Protein AF-A0A8J7GI80-F1 (afdb_monomer_lite)

Sequence (114 aa):
MTDESGPTGRDLLEQWLRALTILGDSSLTPQERLDLITEVNPPEQLDLRISTPLPQVDVEAIQNAFARAASLHSRKTSVHILVENQLIAWLGEATDSSREQVLQRLALSLDQAL

pLDDT: mean 81.32, std 11.24, range [38.16, 97.12]

Foldseek 3Di:
DDPPPPQDPLLVLVLVLQLLVLLPDPVDDPVRSVVSNCVSPPDDDDPDDDPDDDDPVVVVVVVVVVVVVVVVVVVVVVVVSVVVVVVLVVVCVVVVHDSVRSSVVVSVVVVVVD

Secondary structure (DSSP, 8-state):
-----PPPHHHHHHHHHHHHHHHH-TTS-HHHHHHHHHHHSPPP-------S---HHHHHHHHHHHHHHHHHHHHHHHHHHHHHHHHHHHHHHHHT--HHHHHHHHHHHHHTT-

Structure (mmCIF, N/CA/C/O backbone):
data_AF-A0A8J7GI80-F1
#
_entry.id   AF-A0A8J7GI80-F1
#
loop_
_atom_site.group_PDB
_atom_site.id
_atom_site.type_symbol
_atom_site.label_atom_id
_atom_site.label_alt_id
_atom_site.label_comp_id
_atom_site.label_asym_id
_atom_site.label_entity_id
_atom_site.label_seq_id
_atom_site.pdbx_PDB_ins_code
_atom_site.Cartn_x
_atom_site.Cartn_y
_atom_site.Cartn_z
_atom_site.occupancy
_atom_site.B_iso_or_equiv
_atom_site.auth_seq_id
_atom_site.auth_comp_id
_atom_site.auth_asym_id
_atom_site.auth_atom_id
_atom_site.pdbx_PDB_model_num
ATOM 1 N N . MET A 1 1 ? -30.805 10.383 2.942 1.00 38.16 1 MET A N 1
ATOM 2 C CA . MET A 1 1 ? -30.535 9.564 1.746 1.00 38.16 1 MET A CA 1
ATOM 3 C C . MET A 1 1 ? -29.029 9.598 1.568 1.00 38.16 1 MET A C 1
ATOM 5 O O . MET A 1 1 ? -28.513 10.509 0.942 1.00 38.16 1 MET A O 1
ATOM 9 N N . THR A 1 2 ? -28.326 8.751 2.312 1.00 43.41 2 THR A N 1
ATOM 10 C CA . THR A 1 2 ? -26.872 8.594 2.215 1.00 43.41 2 THR A CA 1
ATOM 11 C C . THR A 1 2 ? -26.617 7.595 1.101 1.00 43.41 2 THR A C 1
ATOM 13 O O . THR A 1 2 ? -27.192 6.511 1.114 1.00 43.41 2 THR A O 1
ATOM 16 N N . ASP A 1 3 ? -25.852 8.016 0.106 1.00 46.09 3 ASP A N 1
ATOM 17 C CA . ASP A 1 3 ? -25.421 7.192 -1.015 1.00 46.09 3 ASP A CA 1
ATOM 18 C C . ASP A 1 3 ? -24.472 6.113 -0.457 1.00 46.09 3 ASP A C 1
ATOM 20 O O . ASP A 1 3 ? -23.302 6.382 -0.199 1.00 46.09 3 ASP A O 1
ATOM 24 N N . GLU A 1 4 ? -24.991 4.917 -0.151 1.00 54.16 4 GLU A N 1
ATOM 25 C CA . GLU A 1 4 ? -24.206 3.736 0.261 1.00 54.16 4 GLU A CA 1
ATOM 26 C C . GLU A 1 4 ? -23.529 3.087 -0.955 1.00 54.16 4 GLU A C 1
ATOM 28 O O . GLU A 1 4 ? -23.612 1.882 -1.191 1.00 54.16 4 GLU A O 1
ATOM 33 N N . SER A 1 5 ? -22.861 3.897 -1.764 1.00 62.97 5 SER A N 1
ATOM 34 C CA . SER A 1 5 ? -22.033 3.406 -2.852 1.00 62.97 5 SER A CA 1
ATOM 35 C C . SER A 1 5 ? -20.608 3.318 -2.314 1.00 62.97 5 SER A C 1
ATOM 37 O O . SER A 1 5 ? -19.865 4.296 -2.331 1.00 62.97 5 SER A O 1
ATOM 39 N N . GLY A 1 6 ? -20.252 2.159 -1.748 1.00 64.81 6 GLY A N 1
ATOM 40 C CA . GLY A 1 6 ? -18.864 1.854 -1.387 1.00 64.81 6 GLY A CA 1
ATOM 41 C C . GLY A 1 6 ? -17.923 2.011 -2.593 1.00 64.81 6 GLY A C 1
ATOM 42 O O . GLY A 1 6 ? -18.398 2.061 -3.732 1.00 64.81 6 GLY A O 1
ATOM 43 N N . PRO A 1 7 ? -16.598 2.091 -2.375 1.00 74.25 7 PRO A N 1
ATOM 44 C CA . PRO A 1 7 ? -15.651 2.338 -3.457 1.00 74.25 7 PRO A CA 1
ATOM 45 C C . PRO A 1 7 ? -15.798 1.279 -4.555 1.00 74.25 7 PRO A C 1
ATOM 47 O O . PRO A 1 7 ? -15.865 0.077 -4.280 1.00 74.25 7 PRO A O 1
ATOM 50 N N . THR A 1 8 ? -15.861 1.725 -5.807 1.00 85.38 8 THR A N 1
ATOM 51 C CA . THR A 1 8 ? -15.912 0.822 -6.957 1.00 85.38 8 THR A CA 1
ATOM 52 C C . THR A 1 8 ? -14.576 0.095 -7.118 1.00 85.38 8 THR A C 1
ATOM 54 O O . THR A 1 8 ? -13.543 0.525 -6.603 1.00 85.38 8 THR A O 1
ATOM 57 N N . GLY A 1 9 ? -14.555 -0.999 -7.889 1.00 83.12 9 GLY A N 1
ATOM 58 C CA . GLY A 1 9 ? -13.298 -1.685 -8.214 1.00 83.12 9 GLY A CA 1
ATOM 59 C C . GLY A 1 9 ? -12.261 -0.753 -8.856 1.00 83.12 9 GLY A C 1
ATOM 60 O O . GLY A 1 9 ? -11.066 -0.896 -8.605 1.00 83.12 9 GLY A O 1
ATOM 61 N N . ARG A 1 10 ? -12.722 0.250 -9.615 1.00 84.38 10 ARG A N 1
ATOM 62 C CA . ARG A 1 10 ? -11.867 1.270 -10.227 1.00 84.38 10 ARG A CA 1
ATOM 63 C C . ARG A 1 10 ? -11.286 2.236 -9.198 1.00 84.38 10 ARG A C 1
ATOM 65 O O . ARG A 1 10 ? -10.094 2.518 -9.260 1.00 84.38 10 ARG A O 1
ATOM 72 N N . ASP A 1 11 ? -12.090 2.669 -8.228 1.00 83.81 11 ASP A N 1
ATOM 73 C CA . ASP A 1 11 ? -11.624 3.544 -7.144 1.00 83.81 11 ASP A CA 1
ATOM 74 C C . ASP A 1 11 ? -10.550 2.845 -6.301 1.00 83.81 11 ASP A C 1
ATOM 76 O O . ASP A 1 11 ? -9.517 3.432 -5.982 1.00 83.81 11 ASP A O 1
ATOM 80 N N . LEU A 1 12 ? -10.757 1.558 -5.995 1.00 84.81 12 LEU A N 1
ATOM 81 C CA . LEU A 1 12 ? -9.784 0.744 -5.264 1.00 84.81 12 LEU A CA 1
ATOM 82 C C . LEU A 1 12 ? -8.482 0.552 -6.054 1.00 84.81 12 LEU A C 1
ATOM 84 O O . LEU A 1 12 ? -7.395 0.638 -5.478 1.00 84.81 12 LEU A O 1
ATOM 88 N N . LEU A 1 13 ? -8.578 0.321 -7.367 1.00 85.75 13 LEU A N 1
ATOM 89 C CA . LEU A 1 13 ? -7.411 0.214 -8.240 1.00 85.75 13 LEU A CA 1
ATOM 90 C C . LEU A 1 13 ? -6.609 1.520 -8.261 1.00 85.75 13 LEU A C 1
ATOM 92 O O . LEU A 1 13 ? -5.385 1.493 -8.129 1.00 85.75 13 LEU A O 1
ATOM 96 N N . GLU A 1 14 ? -7.283 2.659 -8.411 1.00 87.62 14 GLU A N 1
ATOM 97 C CA . GLU A 1 14 ? -6.622 3.960 -8.445 1.00 87.62 14 GLU A CA 1
ATOM 98 C C . GLU A 1 14 ? -5.915 4.269 -7.118 1.00 87.62 14 GLU A C 1
ATOM 100 O O . GLU A 1 14 ? -4.746 4.668 -7.117 1.00 87.62 14 GLU A O 1
ATOM 105 N N . GLN A 1 15 ? -6.582 4.024 -5.986 1.00 86.00 15 GLN A N 1
ATOM 106 C CA . GLN A 1 15 ? -5.989 4.184 -4.655 1.00 86.00 15 GLN A CA 1
ATOM 107 C C . GLN A 1 15 ? -4.740 3.309 -4.482 1.00 86.00 15 GLN A C 1
ATOM 109 O O . GLN A 1 15 ? -3.712 3.776 -3.985 1.00 86.00 15 GLN A O 1
ATOM 114 N N . TRP A 1 16 ? -4.795 2.056 -4.938 1.00 86.12 16 TRP A N 1
ATOM 115 C CA . TRP A 1 16 ? -3.666 1.133 -4.850 1.00 86.12 16 TRP A CA 1
ATOM 116 C C . TRP A 1 16 ? -2.483 1.556 -5.733 1.00 86.12 16 TRP A C 1
ATOM 118 O O . TRP A 1 16 ? -1.345 1.593 -5.261 1.00 86.12 16 TRP A O 1
ATOM 128 N N . LEU A 1 17 ? -2.727 1.955 -6.985 1.00 88.19 17 LEU A N 1
ATOM 129 C CA . LEU A 1 17 ? -1.671 2.434 -7.889 1.00 88.19 17 LEU A CA 1
ATOM 130 C C . LEU A 1 17 ? -0.986 3.700 -7.358 1.00 88.19 17 LEU A C 1
ATOM 132 O O . LEU A 1 17 ? 0.240 3.832 -7.452 1.00 88.19 17 LEU A O 1
ATOM 136 N N . ARG A 1 18 ? -1.752 4.617 -6.755 1.00 87.44 18 ARG A N 1
ATOM 137 C CA . ARG A 1 18 ? -1.198 5.799 -6.079 1.00 87.44 18 ARG A CA 1
ATOM 138 C C . ARG A 1 18 ? -0.307 5.401 -4.904 1.00 87.44 18 ARG A C 1
ATOM 140 O O . ARG A 1 18 ? 0.821 5.887 -4.818 1.00 87.44 18 ARG A O 1
ATOM 147 N N . ALA A 1 19 ? -0.753 4.471 -4.057 1.00 86.62 19 ALA A N 1
ATOM 148 C CA . ALA A 1 19 ? 0.048 3.977 -2.938 1.00 86.62 19 ALA A CA 1
ATOM 149 C C . ALA A 1 19 ? 1.369 3.341 -3.410 1.00 86.62 19 ALA A C 1
ATOM 151 O O . ALA A 1 19 ? 2.433 3.663 -2.880 1.00 86.62 19 ALA A O 1
ATOM 152 N N . LEU A 1 20 ? 1.335 2.505 -4.454 1.00 87.12 20 LEU A N 1
ATOM 153 C CA . LEU A 1 20 ? 2.542 1.912 -5.041 1.00 87.12 20 LEU A CA 1
ATOM 154 C C . LEU A 1 20 ? 3.503 2.955 -5.619 1.00 87.12 20 LEU A C 1
ATOM 156 O O . LEU A 1 20 ? 4.722 2.779 -5.541 1.00 87.12 20 LEU A O 1
ATOM 160 N N . THR A 1 21 ? 2.973 4.033 -6.190 1.00 88.12 21 THR A N 1
ATOM 161 C CA . THR A 1 21 ? 3.782 5.133 -6.723 1.00 88.12 21 THR A CA 1
ATOM 162 C C . THR A 1 21 ? 4.520 5.848 -5.589 1.00 88.12 21 THR A C 1
ATOM 164 O O . THR A 1 21 ? 5.746 5.920 -5.620 1.00 88.12 21 THR A O 1
ATOM 167 N N . ILE A 1 22 ? 3.803 6.257 -4.534 1.00 87.50 22 ILE A N 1
ATOM 168 C CA . ILE A 1 22 ? 4.371 6.922 -3.344 1.00 87.50 22 ILE A CA 1
ATOM 169 C C . ILE A 1 22 ? 5.430 6.043 -2.665 1.00 87.50 22 ILE A C 1
ATOM 171 O O . ILE A 1 22 ? 6.518 6.501 -2.324 1.00 87.50 22 ILE A O 1
ATOM 175 N N . LEU A 1 23 ? 5.139 4.753 -2.481 1.00 83.81 23 LEU A N 1
ATOM 176 C CA . LEU A 1 23 ? 6.049 3.814 -1.817 1.00 83.81 23 LEU A CA 1
ATOM 177 C C . LEU A 1 23 ? 7.344 3.571 -2.594 1.00 83.81 23 LEU A C 1
ATOM 179 O O . LEU A 1 23 ? 8.365 3.226 -1.994 1.00 83.81 23 LEU A O 1
ATOM 183 N N . GLY A 1 24 ? 7.281 3.720 -3.915 1.00 83.44 24 GLY A N 1
ATOM 184 C CA . GLY A 1 24 ? 8.412 3.564 -4.818 1.00 83.44 24 GLY A CA 1
ATOM 185 C C . GLY A 1 24 ? 9.313 4.783 -4.933 1.00 83.44 24 GLY A C 1
ATOM 186 O O . GLY A 1 24 ? 10.433 4.645 -5.418 1.00 83.44 24 GLY A O 1
ATOM 187 N N . ASP A 1 25 ? 8.840 5.952 -4.507 1.00 85.62 25 ASP A N 1
ATOM 188 C CA . ASP A 1 25 ? 9.556 7.207 -4.683 1.00 85.62 25 ASP A CA 1
ATOM 189 C C . ASP A 1 25 ? 10.718 7.318 -3.686 1.00 85.62 25 ASP A C 1
ATOM 191 O O . ASP A 1 25 ? 10.545 7.570 -2.488 1.00 85.62 25 ASP A O 1
ATOM 195 N N . SER A 1 26 ? 11.936 7.109 -4.190 1.00 83.25 26 SER A N 1
ATOM 196 C CA . SER A 1 26 ? 13.176 7.170 -3.413 1.00 83.25 26 SER A CA 1
ATOM 197 C C . SER A 1 26 ? 13.542 8.577 -2.941 1.00 83.25 26 SER A C 1
ATOM 199 O O . SER A 1 26 ? 14.402 8.691 -2.067 1.00 83.25 26 SER A O 1
ATOM 201 N N . SER A 1 27 ? 12.898 9.623 -3.469 1.00 89.25 27 SER A N 1
ATOM 202 C CA . SER A 1 27 ? 13.116 11.004 -3.033 1.00 89.25 27 SER A CA 1
ATOM 203 C C . SER A 1 27 ? 12.401 11.338 -1.721 1.00 89.25 27 SER A C 1
ATOM 205 O O . SER A 1 27 ? 12.835 12.241 -1.009 1.00 89.25 27 SER A O 1
ATOM 207 N N . LEU A 1 28 ? 11.359 10.576 -1.370 1.00 87.75 28 LEU A N 1
ATOM 208 C CA . LEU A 1 28 ? 10.581 10.768 -0.150 1.00 87.75 28 LEU A CA 1
ATOM 209 C C . LEU A 1 28 ? 11.208 10.054 1.048 1.00 87.75 28 LEU A C 1
ATOM 211 O O . LEU A 1 28 ? 11.595 8.880 0.976 1.00 87.75 28 LEU A O 1
ATOM 215 N N . THR A 1 29 ? 11.212 10.731 2.191 1.00 88.31 29 THR A N 1
ATOM 216 C CA . THR A 1 29 ? 11.506 10.119 3.488 1.00 88.31 29 THR A CA 1
ATOM 217 C C . THR A 1 29 ? 10.394 9.143 3.905 1.00 88.31 29 THR A C 1
ATOM 219 O O . THR A 1 29 ? 9.255 9.246 3.443 1.00 88.31 29 THR A O 1
ATOM 222 N N . PRO A 1 30 ? 10.670 8.198 4.825 1.00 80.94 30 PRO A N 1
ATOM 223 C CA . PRO A 1 30 ? 9.642 7.286 5.327 1.00 80.94 30 PRO A CA 1
ATOM 224 C C . PRO A 1 30 ? 8.406 7.989 5.906 1.00 80.94 30 PRO A C 1
ATOM 226 O O . PRO A 1 30 ? 7.298 7.492 5.730 1.00 80.94 30 PRO A O 1
ATOM 229 N N . GLN A 1 31 ? 8.585 9.137 6.570 1.00 79.81 31 GLN A N 1
ATOM 230 C CA . GLN A 1 31 ? 7.475 9.897 7.144 1.00 79.81 31 GLN A CA 1
ATOM 231 C C . GLN A 1 31 ? 6.618 10.549 6.053 1.00 79.81 31 GLN A C 1
ATOM 233 O O . GLN A 1 31 ? 5.405 10.379 6.065 1.00 79.81 31 GLN A O 1
ATOM 238 N N . GLU A 1 32 ? 7.236 11.201 5.065 1.00 87.94 32 GLU A N 1
ATOM 239 C CA . GLU A 1 32 ? 6.507 11.822 3.947 1.00 87.94 32 GLU A CA 1
ATOM 240 C C . GLU A 1 32 ? 5.694 10.792 3.155 1.00 87.94 32 GLU A C 1
ATOM 242 O O . GLU A 1 32 ? 4.563 11.063 2.756 1.00 87.94 32 GLU A O 1
ATOM 247 N N . ARG A 1 33 ? 6.224 9.573 2.978 1.00 85.19 33 ARG A N 1
ATOM 248 C CA . ARG A 1 33 ? 5.467 8.475 2.356 1.00 85.19 33 ARG A CA 1
ATOM 249 C C . ARG A 1 33 ? 4.232 8.095 3.168 1.00 85.19 33 ARG A C 1
ATOM 251 O O . ARG A 1 33 ? 3.184 7.858 2.579 1.00 85.19 33 ARG A O 1
ATOM 258 N N . LEU A 1 34 ? 4.348 8.008 4.495 1.00 80.88 34 LEU A N 1
ATOM 259 C CA . LEU A 1 34 ? 3.217 7.680 5.370 1.00 80.88 34 LEU A CA 1
ATOM 260 C C . LEU A 1 34 ? 2.150 8.776 5.351 1.00 80.88 34 LEU A C 1
ATOM 262 O O . LEU A 1 34 ? 0.962 8.459 5.283 1.00 80.88 34 LEU A O 1
ATOM 266 N N . ASP A 1 35 ? 2.568 10.039 5.367 1.00 84.19 35 ASP A N 1
ATOM 267 C CA . ASP A 1 35 ? 1.658 11.182 5.321 1.00 84.19 35 ASP A CA 1
ATOM 268 C C . ASP A 1 35 ? 0.888 11.201 3.990 1.00 84.19 35 ASP A C 1
ATOM 270 O O . ASP A 1 35 ? -0.341 11.257 3.989 1.00 84.19 35 ASP A O 1
ATOM 274 N N . LEU A 1 36 ? 1.584 11.017 2.861 1.00 85.38 36 LEU A N 1
ATOM 275 C CA . LEU A 1 36 ? 0.960 10.934 1.536 1.00 85.38 36 LEU A CA 1
ATOM 276 C C . LEU A 1 36 ? 0.056 9.704 1.379 1.00 85.38 36 LEU A C 1
ATOM 278 O O . LEU A 1 36 ? -1.012 9.806 0.782 1.00 85.38 36 LEU A O 1
ATOM 282 N N . ILE A 1 37 ? 0.441 8.543 1.927 1.00 82.00 37 ILE A N 1
ATOM 283 C CA . ILE A 1 37 ? -0.427 7.353 1.950 1.00 82.00 37 ILE A CA 1
ATOM 284 C C . ILE A 1 37 ? -1.712 7.639 2.730 1.00 82.00 37 ILE A C 1
ATOM 286 O O . ILE A 1 37 ? -2.792 7.260 2.287 1.00 82.00 37 ILE A O 1
ATOM 290 N N . THR A 1 38 ? -1.597 8.316 3.871 1.00 79.38 38 THR A N 1
ATOM 291 C CA . THR A 1 38 ? -2.746 8.684 4.706 1.00 79.38 38 THR A CA 1
ATOM 292 C C . THR A 1 38 ? -3.649 9.697 4.000 1.00 79.38 38 THR A C 1
ATOM 294 O O . THR A 1 38 ? -4.861 9.651 4.167 1.00 79.38 38 THR A O 1
ATOM 297 N N . GLU A 1 39 ? -3.093 10.589 3.178 1.00 81.75 39 GLU A N 1
ATOM 298 C CA . GLU A 1 39 ? -3.874 11.528 2.366 1.00 81.75 39 GLU A CA 1
ATOM 299 C C . GLU A 1 39 ? -4.671 10.820 1.258 1.00 81.75 39 GLU A C 1
ATOM 301 O O . GLU A 1 39 ? -5.848 11.118 1.055 1.00 81.75 39 GLU A O 1
ATOM 306 N N . VAL A 1 40 ? -4.057 9.862 0.552 1.00 73.31 40 VAL A N 1
ATOM 307 C CA . VAL A 1 40 ? -4.726 9.142 -0.550 1.00 73.31 40 VAL A CA 1
ATOM 308 C C . VAL A 1 40 ? -5.633 8.008 -0.077 1.00 73.31 40 VAL A C 1
ATOM 310 O O . VAL A 1 40 ? -6.507 7.575 -0.827 1.00 73.31 40 VAL A O 1
ATOM 313 N N . ASN A 1 41 ? -5.420 7.516 1.142 1.00 69.75 41 ASN A N 1
ATOM 314 C CA . ASN A 1 41 ? -6.215 6.472 1.773 1.00 69.75 41 ASN A CA 1
ATOM 315 C C . ASN A 1 41 ? -6.478 6.853 3.239 1.00 69.75 41 ASN A C 1
ATOM 317 O O . ASN A 1 41 ? -5.832 6.322 4.152 1.00 69.75 41 ASN A O 1
ATOM 321 N N . PRO A 1 42 ? -7.372 7.833 3.471 1.00 66.06 42 PRO A N 1
ATOM 322 C CA . PRO A 1 42 ? -7.662 8.298 4.814 1.00 66.06 42 PRO A CA 1
ATOM 323 C C . PRO A 1 42 ? -8.264 7.157 5.635 1.00 66.06 42 PRO A C 1
ATOM 325 O O . PRO A 1 42 ? -9.137 6.439 5.143 1.00 66.06 42 PRO A O 1
ATOM 328 N N . PRO A 1 43 ? -7.833 6.979 6.895 1.00 66.81 43 PRO A N 1
ATOM 329 C CA . PRO A 1 43 ? -8.403 5.952 7.747 1.00 66.81 43 PRO A CA 1
ATOM 330 C C . PRO A 1 43 ? -9.901 6.208 7.919 1.00 66.81 43 PRO A C 1
ATOM 332 O O . PRO A 1 43 ? -10.316 7.328 8.229 1.00 66.81 43 PRO A O 1
ATOM 335 N N . GLU A 1 44 ? -10.711 5.161 7.754 1.00 66.62 44 GLU A N 1
ATOM 336 C CA . GLU A 1 44 ? -12.132 5.243 8.074 1.00 66.62 44 GLU A CA 1
ATOM 337 C C . GLU A 1 44 ? -12.303 5.646 9.543 1.00 66.62 44 GLU A C 1
ATOM 339 O O . GLU A 1 44 ? -11.756 5.022 10.460 1.00 66.62 44 GLU A O 1
ATOM 344 N N . GLN A 1 45 ? -13.067 6.713 9.776 1.00 60.94 45 GLN A N 1
ATOM 345 C CA . GLN A 1 45 ? -13.435 7.111 11.127 1.00 60.94 45 GLN A CA 1
ATOM 346 C C . GLN A 1 45 ? -14.515 6.158 11.644 1.00 60.94 45 GLN A C 1
ATOM 348 O O . GLN A 1 45 ? -15.681 6.240 11.266 1.00 60.94 45 GLN A O 1
ATOM 353 N N . LEU A 1 46 ? -14.117 5.246 12.528 1.00 58.72 46 LEU A N 1
ATOM 354 C CA . LEU A 1 46 ? -15.039 4.399 13.278 1.00 58.72 46 LEU A CA 1
ATOM 355 C C . LEU A 1 46 ? -15.721 5.228 14.374 1.00 58.72 46 LEU A C 1
ATOM 357 O O . LEU A 1 46 ? -15.159 5.425 15.452 1.00 58.72 46 LEU A O 1
ATOM 361 N N . ASP A 1 47 ? -16.944 5.693 14.115 1.00 59.34 47 ASP A N 1
ATOM 362 C CA . ASP A 1 47 ? -17.770 6.350 15.133 1.00 59.34 47 ASP A CA 1
ATOM 363 C C . ASP A 1 47 ? -18.460 5.286 16.010 1.00 59.34 47 ASP A C 1
ATOM 365 O O . ASP A 1 47 ? -19.566 4.812 15.737 1.00 59.34 47 ASP A O 1
ATOM 369 N N . LEU A 1 48 ? -17.761 4.831 17.053 1.00 63.62 48 LEU A N 1
ATOM 370 C CA . LEU A 1 48 ? -18.277 3.832 17.991 1.00 63.62 48 LEU A CA 1
ATOM 371 C C . LEU A 1 48 ? -19.157 4.502 19.053 1.00 63.62 48 LEU A C 1
ATOM 373 O O . LEU A 1 48 ? -18.667 5.042 20.045 1.00 63.62 48 LEU A O 1
ATOM 377 N N . ARG A 1 49 ? -20.480 4.403 18.897 1.00 65.06 49 ARG A N 1
ATOM 378 C CA . ARG A 1 49 ? -21.430 4.782 19.952 1.00 65.06 49 ARG A CA 1
ATOM 379 C C . ARG A 1 49 ? -21.766 3.589 20.832 1.00 65.06 49 ARG A C 1
ATOM 381 O O . ARG A 1 49 ? -22.540 2.716 20.453 1.00 65.06 49 ARG A O 1
ATOM 388 N N . ILE A 1 50 ? -21.228 3.587 22.046 1.00 66.69 50 ILE A N 1
ATOM 389 C CA . ILE A 1 50 ? -21.594 2.607 23.067 1.00 66.69 50 ILE A CA 1
ATOM 390 C C . ILE A 1 50 ? -22.832 3.133 23.805 1.00 66.69 50 ILE A C 1
ATOM 392 O O . ILE A 1 50 ? -22.742 4.026 24.641 1.00 66.69 50 ILE A O 1
ATOM 396 N N . SER A 1 51 ? -24.010 2.600 23.471 1.00 68.69 51 SER A N 1
ATOM 397 C CA . SER A 1 51 ? -25.299 3.056 24.024 1.00 68.69 51 SER A CA 1
ATOM 398 C C . SER A 1 51 ? -25.588 2.577 25.453 1.00 68.69 51 SER A C 1
ATOM 400 O O . SER A 1 51 ? -26.564 3.019 26.054 1.00 68.69 51 SER A O 1
ATOM 402 N N . THR A 1 52 ? -24.752 1.697 26.008 1.00 73.12 52 THR A N 1
ATOM 403 C CA . THR A 1 52 ? -24.933 1.106 27.343 1.00 73.12 52 THR A CA 1
ATOM 404 C C . THR A 1 52 ? -23.631 1.246 28.124 1.00 73.12 52 THR A C 1
ATOM 406 O O . THR A 1 52 ? -22.598 0.867 27.577 1.00 73.12 52 THR A O 1
ATOM 409 N N . PRO A 1 53 ? -23.619 1.755 29.369 1.00 76.88 53 PRO A N 1
ATOM 410 C CA . PRO A 1 53 ? -22.392 1.782 30.157 1.00 76.88 53 PRO A CA 1
ATOM 411 C C . PRO A 1 53 ? -21.866 0.352 30.321 1.00 76.88 53 PRO A C 1
ATOM 413 O O . PRO A 1 53 ? -22.496 -0.485 30.966 1.00 76.88 53 PRO A O 1
ATOM 416 N N . LEU A 1 54 ? -20.736 0.070 29.674 1.00 81.44 54 LEU A N 1
ATOM 417 C CA . LEU A 1 54 ? -20.057 -1.213 29.776 1.00 81.44 54 LEU A CA 1
ATOM 418 C C . LEU A 1 54 ? -19.226 -1.245 31.064 1.00 81.44 54 LEU A C 1
ATOM 420 O O . LEU A 1 54 ? -18.643 -0.222 31.442 1.00 81.44 54 LEU A O 1
ATOM 424 N N . PRO A 1 55 ? -19.120 -2.407 31.726 1.00 88.12 55 PRO A N 1
ATOM 425 C CA . PRO A 1 55 ? -18.083 -2.639 32.719 1.00 88.12 55 PRO A CA 1
ATOM 426 C C . PRO A 1 55 ? -16.706 -2.270 32.155 1.00 88.12 55 PRO A C 1
ATOM 428 O O . PRO A 1 55 ? -16.402 -2.560 30.998 1.00 88.12 55 PRO A O 1
ATOM 431 N N . GLN A 1 56 ? -15.848 -1.662 32.976 1.00 84.62 56 GLN A N 1
ATOM 432 C CA . GLN A 1 56 ? -14.514 -1.228 32.542 1.00 84.62 56 GLN A CA 1
ATOM 433 C C . GLN A 1 56 ? -13.697 -2.373 31.915 1.00 84.62 56 GLN A C 1
ATOM 435 O O . GLN A 1 56 ? -13.021 -2.166 30.912 1.00 84.62 56 GLN A O 1
ATOM 440 N N . VAL A 1 57 ? -13.825 -3.591 32.453 1.00 88.75 57 VAL A N 1
ATOM 441 C CA . VAL A 1 57 ? -13.160 -4.793 31.925 1.00 88.75 57 VAL A CA 1
ATOM 442 C C . VAL A 1 57 ? -13.545 -5.099 30.471 1.00 88.75 57 VAL A C 1
ATOM 444 O O . VAL A 1 57 ? -12.693 -5.501 29.680 1.00 88.75 57 VAL A O 1
ATOM 447 N N . ASP A 1 58 ? -14.797 -4.847 30.087 1.00 86.19 58 ASP A N 1
ATOM 448 C CA . ASP A 1 58 ? -15.280 -5.089 28.727 1.00 86.19 58 ASP A CA 1
ATOM 449 C C . ASP A 1 58 ? -14.800 -3.989 27.773 1.00 86.19 58 ASP A C 1
ATOM 451 O O . ASP A 1 58 ? -14.418 -4.273 26.638 1.00 86.19 58 ASP A O 1
ATOM 455 N N . VAL A 1 59 ? -14.736 -2.737 28.244 1.00 83.25 59 VAL A N 1
ATOM 456 C CA . VAL A 1 59 ? -14.149 -1.620 27.482 1.00 83.25 59 VAL A CA 1
ATOM 457 C C . VAL A 1 59 ? -12.677 -1.894 27.175 1.00 83.25 59 VAL A C 1
ATOM 459 O O . VAL A 1 59 ? -12.251 -1.766 26.026 1.00 83.25 59 VAL A O 1
ATOM 462 N N . GLU A 1 60 ? -11.909 -2.325 28.175 1.00 82.88 60 GLU A N 1
ATOM 463 C CA . GLU A 1 60 ? -10.499 -2.683 28.013 1.00 82.88 60 GLU A CA 1
ATOM 464 C C . GLU A 1 60 ? -10.326 -3.875 27.060 1.00 82.88 60 GLU A C 1
ATOM 466 O O . GLU A 1 60 ? -9.428 -3.871 26.214 1.00 82.88 60 GLU A O 1
ATOM 471 N N . ALA A 1 61 ? -11.196 -4.887 27.138 1.00 85.69 61 ALA A N 1
ATOM 472 C CA . ALA A 1 61 ? -11.174 -6.023 26.218 1.00 85.69 61 ALA A CA 1
ATOM 473 C C . ALA A 1 61 ? -11.424 -5.592 24.762 1.00 85.69 61 ALA A C 1
ATOM 475 O O . ALA A 1 61 ? -10.694 -6.016 23.862 1.00 85.69 61 ALA A O 1
ATOM 476 N N . ILE A 1 62 ? -12.401 -4.709 24.534 1.00 84.31 62 ILE A N 1
ATOM 477 C CA . ILE A 1 62 ? -12.724 -4.159 23.211 1.00 84.31 62 ILE A CA 1
ATOM 478 C C . ILE A 1 62 ? -11.551 -3.335 22.663 1.00 84.31 62 ILE A C 1
ATOM 480 O O . ILE A 1 62 ? -11.108 -3.571 21.538 1.00 84.31 62 ILE A O 1
ATOM 484 N N . GLN A 1 63 ? -10.994 -2.416 23.456 1.00 80.50 63 GLN A N 1
ATOM 485 C CA . GLN A 1 63 ? -9.837 -1.607 23.053 1.00 80.50 63 GLN A CA 1
ATOM 486 C C . GLN A 1 63 ? -8.625 -2.480 22.700 1.00 80.50 63 GLN A C 1
ATOM 488 O O . GLN A 1 63 ? -7.985 -2.275 21.667 1.00 80.50 63 GLN A O 1
ATOM 493 N N . ASN A 1 64 ? -8.342 -3.503 23.510 1.00 79.81 64 ASN A N 1
ATOM 494 C CA . ASN A 1 64 ? -7.264 -4.452 23.245 1.00 79.81 64 ASN A CA 1
ATOM 495 C C . ASN A 1 64 ? -7.505 -5.271 21.970 1.00 79.81 64 ASN A C 1
ATOM 497 O O . ASN A 1 64 ? -6.561 -5.529 21.218 1.00 79.81 64 ASN A O 1
ATOM 501 N N . ALA A 1 65 ? -8.748 -5.682 21.705 1.00 83.62 65 ALA A N 1
ATOM 502 C CA . ALA A 1 65 ? -9.103 -6.382 20.475 1.00 83.62 65 ALA A CA 1
ATOM 503 C C . ALA A 1 65 ? -8.873 -5.495 19.241 1.00 83.62 65 ALA A C 1
ATOM 505 O O . ALA A 1 65 ? -8.227 -5.943 18.292 1.00 83.62 65 ALA A O 1
ATOM 506 N N . PHE A 1 66 ? -9.301 -4.228 19.282 1.00 81.06 66 PHE A N 1
ATOM 507 C CA . PHE A 1 66 ? -9.043 -3.262 18.210 1.00 81.06 66 PHE A CA 1
ATOM 508 C C . PHE A 1 66 ? -7.548 -3.009 18.002 1.00 81.06 66 PHE A C 1
ATOM 510 O O . PHE A 1 66 ? -7.074 -3.069 16.869 1.00 81.06 66 PHE A O 1
ATOM 517 N N . ALA A 1 67 ? -6.777 -2.814 19.074 1.00 74.31 67 ALA A N 1
ATOM 518 C CA . ALA A 1 67 ? -5.330 -2.626 18.980 1.00 74.31 67 ALA A CA 1
ATOM 519 C C . ALA A 1 67 ? -4.627 -3.843 18.348 1.00 74.31 67 ALA A C 1
ATOM 521 O O . ALA A 1 67 ? -3.740 -3.696 17.502 1.00 74.31 67 ALA A O 1
ATOM 522 N N . ARG A 1 68 ? -5.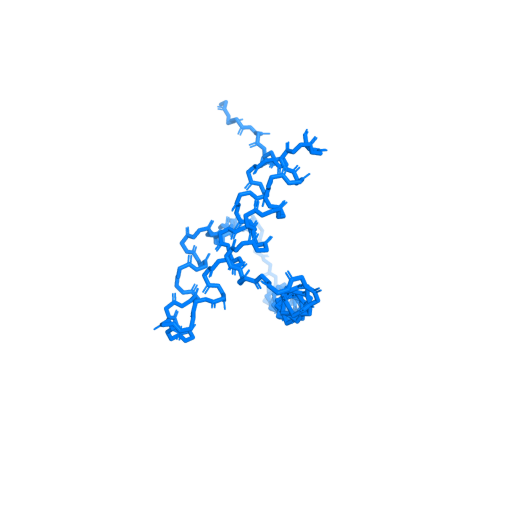047 -5.065 18.707 1.00 75.94 68 ARG A N 1
ATOM 523 C CA . ARG A 1 68 ? -4.530 -6.304 18.103 1.00 75.94 68 ARG A CA 1
ATOM 524 C C . ARG A 1 68 ? -4.907 -6.421 16.629 1.00 75.94 68 ARG A C 1
ATOM 526 O O . ARG A 1 68 ? -4.041 -6.763 15.825 1.00 75.94 68 ARG A O 1
ATOM 533 N N . ALA A 1 69 ? -6.156 -6.123 16.277 1.00 77.00 69 ALA A N 1
ATOM 534 C CA . ALA A 1 69 ? -6.626 -6.142 14.895 1.00 77.00 69 ALA A CA 1
ATOM 535 C C . ALA A 1 69 ? -5.860 -5.126 14.033 1.00 77.00 69 ALA A C 1
ATOM 537 O O . ALA A 1 69 ? -5.336 -5.495 12.983 1.00 77.00 69 ALA A O 1
ATOM 538 N N . ALA A 1 70 ? -5.695 -3.893 14.519 1.00 74.94 70 ALA A N 1
ATOM 539 C CA . ALA A 1 70 ? -4.910 -2.856 13.856 1.00 74.94 70 ALA A CA 1
ATOM 540 C C . ALA A 1 70 ? -3.442 -3.278 13.676 1.00 74.94 70 ALA A C 1
ATOM 542 O O . ALA A 1 70 ? -2.885 -3.145 12.588 1.00 74.94 70 ALA A O 1
ATOM 543 N N . SER A 1 71 ? -2.820 -3.866 14.706 1.00 70.56 71 SER A N 1
ATOM 544 C CA . SER A 1 71 ? -1.440 -4.364 14.620 1.00 70.56 71 SER A CA 1
ATOM 545 C C . SER A 1 71 ? -1.284 -5.500 13.605 1.00 70.56 71 SER A C 1
ATOM 547 O O . SER A 1 71 ? -0.294 -5.539 12.871 1.00 70.56 71 SER A O 1
ATOM 549 N N . LEU A 1 72 ? -2.241 -6.431 13.549 1.00 72.81 72 LEU A N 1
A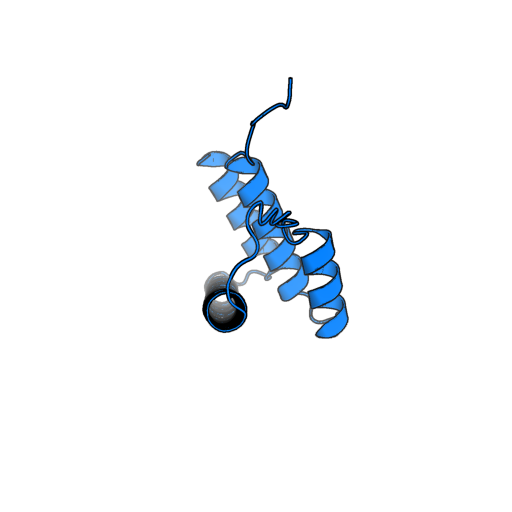TOM 550 C CA . LEU A 1 72 ? -2.235 -7.518 12.571 1.00 72.81 72 LEU A CA 1
ATOM 551 C C . LEU A 1 72 ? -2.417 -6.981 11.148 1.00 72.81 72 LEU A C 1
ATOM 553 O O . LEU A 1 72 ? -1.675 -7.379 10.251 1.00 72.81 72 LEU A O 1
ATOM 557 N N . HIS A 1 73 ? -3.366 -6.064 10.956 1.00 77.88 73 HIS A N 1
ATOM 558 C CA . HIS A 1 73 ? -3.618 -5.430 9.667 1.00 77.88 73 HIS A CA 1
ATOM 559 C C . HIS A 1 73 ? -2.385 -4.662 9.180 1.00 77.88 73 HIS A C 1
ATOM 561 O O . HIS A 1 73 ? -1.919 -4.909 8.074 1.00 77.88 73 HIS A O 1
ATOM 567 N N . SER A 1 74 ? -1.775 -3.843 10.042 1.00 73.44 74 SER A N 1
ATOM 568 C CA . SER A 1 74 ? -0.531 -3.125 9.743 1.00 73.44 74 SER A CA 1
ATOM 569 C C . SER A 1 74 ? 0.592 -4.072 9.304 1.00 73.44 74 SER A C 1
ATOM 571 O O . SER A 1 74 ? 1.193 -3.862 8.255 1.00 73.44 74 SER A O 1
ATOM 573 N N . ARG A 1 75 ? 0.831 -5.171 10.036 1.00 71.75 75 ARG A N 1
ATOM 574 C CA . ARG A 1 75 ? 1.848 -6.168 9.651 1.00 71.75 75 ARG A CA 1
ATOM 575 C C . ARG A 1 75 ? 1.551 -6.813 8.302 1.00 71.75 75 ARG A C 1
ATOM 577 O O . ARG A 1 75 ? 2.468 -6.987 7.504 1.00 71.75 75 ARG A O 1
ATOM 584 N N . LYS A 1 76 ? 0.288 -7.170 8.050 1.00 78.06 76 LYS A N 1
ATOM 585 C CA . LYS A 1 76 ? -0.143 -7.739 6.770 1.00 78.06 76 LYS A CA 1
ATOM 586 C C . LYS A 1 76 ? 0.130 -6.752 5.630 1.00 78.06 76 LYS A C 1
ATOM 588 O O . LYS A 1 76 ? 0.739 -7.140 4.638 1.00 78.06 76 LYS A O 1
ATOM 593 N N . THR A 1 77 ? -0.252 -5.489 5.796 1.00 78.69 77 THR A N 1
ATOM 594 C CA . THR A 1 77 ? 0.003 -4.421 4.822 1.00 78.69 77 THR A CA 1
ATOM 595 C C . THR A 1 77 ? 1.497 -4.248 4.559 1.00 78.69 77 THR A C 1
ATOM 597 O O . THR A 1 77 ? 1.905 -4.231 3.402 1.00 78.69 77 THR A O 1
ATOM 600 N N . SER A 1 78 ? 2.338 -4.235 5.598 1.00 72.88 78 SER A N 1
ATOM 601 C CA . SER A 1 78 ? 3.795 -4.159 5.429 1.00 72.88 78 SER A CA 1
ATOM 602 C C . SER A 1 78 ? 4.358 -5.322 4.608 1.00 72.88 78 SER A C 1
ATOM 604 O O . SER A 1 78 ? 5.224 -5.112 3.764 1.00 72.88 78 SER A O 1
ATOM 606 N N . VAL A 1 79 ? 3.860 -6.547 4.816 1.00 77.88 79 VAL A N 1
ATOM 607 C CA . VAL A 1 79 ? 4.272 -7.711 4.014 1.00 77.88 79 VAL A CA 1
ATOM 608 C C . VAL A 1 79 ? 3.837 -7.557 2.558 1.00 77.88 79 VAL A C 1
ATOM 610 O O . VAL A 1 79 ? 4.654 -7.797 1.672 1.00 77.88 79 VAL A O 1
ATOM 613 N N . HIS A 1 80 ? 2.598 -7.128 2.297 1.00 82.69 80 HIS A N 1
ATOM 614 C CA . HIS A 1 80 ? 2.132 -6.887 0.927 1.00 82.69 80 HIS A CA 1
ATOM 615 C C . HIS A 1 80 ? 2.998 -5.852 0.212 1.00 82.69 80 HIS A C 1
ATOM 617 O O . HIS A 1 80 ? 3.484 -6.140 -0.875 1.00 82.69 80 HIS A O 1
ATOM 623 N N . ILE A 1 81 ? 3.298 -4.726 0.860 1.00 81.12 81 ILE A N 1
ATOM 624 C CA . ILE A 1 81 ? 4.159 -3.677 0.298 1.00 81.12 81 ILE A CA 1
ATOM 625 C C . ILE A 1 81 ? 5.550 -4.218 -0.053 1.00 81.12 81 ILE A C 1
ATOM 627 O O . ILE A 1 81 ? 6.087 -3.915 -1.119 1.00 81.12 81 ILE A O 1
ATOM 631 N N . LEU A 1 82 ? 6.157 -5.010 0.837 1.00 81.06 82 LEU A N 1
ATOM 632 C CA . LEU A 1 82 ? 7.474 -5.602 0.588 1.00 81.06 82 LEU A CA 1
ATOM 633 C C . LEU A 1 82 ? 7.442 -6.554 -0.611 1.00 81.06 82 LEU A C 1
ATOM 635 O O . LEU A 1 82 ? 8.305 -6.470 -1.484 1.00 81.06 82 LEU A O 1
ATOM 639 N N . VAL A 1 83 ? 6.437 -7.430 -0.668 1.00 85.88 83 VAL A N 1
ATOM 640 C CA . VAL A 1 83 ? 6.271 -8.392 -1.764 1.00 85.88 83 VAL A CA 1
ATOM 641 C C . VAL A 1 83 ? 6.009 -7.670 -3.085 1.00 85.88 83 VAL A C 1
ATOM 643 O O . VAL A 1 83 ? 6.680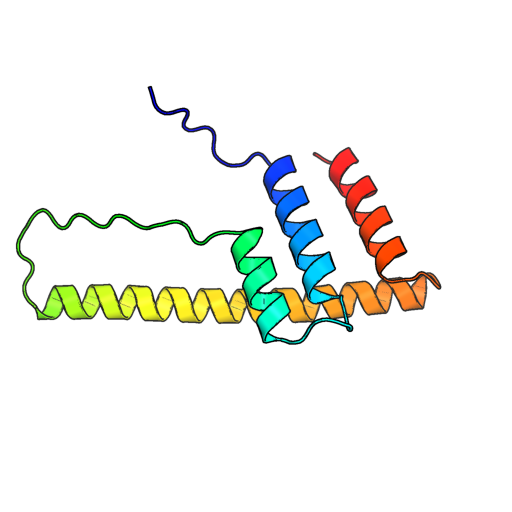 -7.955 -4.070 1.00 85.88 83 VAL A O 1
ATOM 646 N N . GLU A 1 84 ? 5.089 -6.709 -3.116 1.00 89.06 84 GLU A N 1
ATOM 647 C CA . GLU A 1 84 ? 4.741 -5.946 -4.318 1.00 89.06 84 GLU A CA 1
ATOM 648 C C . GLU A 1 84 ? 5.942 -5.162 -4.854 1.00 89.06 84 GLU A C 1
ATOM 650 O O . GLU A 1 84 ? 6.233 -5.227 -6.047 1.00 89.06 84 GLU A O 1
ATOM 655 N N . ASN A 1 85 ? 6.705 -4.494 -3.984 1.00 87.06 85 ASN A N 1
ATOM 656 C CA . ASN A 1 85 ? 7.926 -3.804 -4.397 1.00 87.06 85 ASN A CA 1
ATOM 657 C C . ASN A 1 85 ? 8.966 -4.759 -4.987 1.00 87.06 85 ASN A C 1
ATOM 659 O O . ASN A 1 85 ? 9.590 -4.423 -5.995 1.00 87.06 85 ASN A O 1
ATOM 663 N N . GLN A 1 86 ? 9.128 -5.945 -4.396 1.00 90.06 86 GLN A N 1
ATOM 664 C CA . GLN A 1 86 ? 10.056 -6.947 -4.909 1.00 90.06 86 GLN A CA 1
ATOM 665 C C . GLN A 1 86 ? 9.613 -7.493 -6.271 1.00 90.06 86 GLN A C 1
ATOM 667 O O . GLN A 1 86 ? 10.442 -7.647 -7.165 1.00 90.06 86 GLN A O 1
ATOM 672 N N . LEU A 1 87 ? 8.314 -7.748 -6.448 1.00 92.19 87 LEU A N 1
ATOM 673 C CA . LEU A 1 87 ? 7.749 -8.209 -7.718 1.00 92.19 87 LEU A CA 1
ATOM 674 C C . LEU A 1 87 ? 7.887 -7.153 -8.819 1.00 92.19 87 LEU A C 1
ATOM 676 O O . LEU A 1 87 ? 8.250 -7.492 -9.942 1.00 92.19 87 LEU A O 1
ATOM 680 N N . ILE A 1 88 ? 7.640 -5.879 -8.499 1.00 92.69 88 ILE A N 1
ATOM 681 C CA . ILE A 1 88 ? 7.825 -4.765 -9.437 1.00 92.69 88 ILE A CA 1
ATOM 682 C C . ILE A 1 88 ? 9.296 -4.654 -9.854 1.00 92.69 88 ILE A C 1
ATOM 684 O O . ILE A 1 88 ? 9.572 -4.485 -11.040 1.00 92.69 88 ILE A O 1
ATOM 688 N N . ALA A 1 89 ? 10.232 -4.785 -8.908 1.00 90.06 89 ALA A N 1
ATOM 689 C CA . ALA A 1 89 ? 11.662 -4.769 -9.204 1.00 90.06 89 ALA A CA 1
ATOM 690 C C . ALA A 1 89 ? 12.066 -5.935 -10.119 1.00 90.06 89 ALA A C 1
ATOM 692 O O . ALA A 1 89 ? 12.671 -5.705 -11.161 1.00 90.06 89 ALA A O 1
ATOM 693 N N . TRP A 1 90 ? 11.658 -7.166 -9.791 1.00 95.12 90 TRP A N 1
ATOM 694 C CA . TRP A 1 90 ? 11.929 -8.340 -10.629 1.00 95.12 90 TRP A CA 1
ATOM 695 C C . TRP A 1 90 ? 11.351 -8.208 -12.034 1.00 95.12 90 TRP A C 1
ATOM 697 O O . TRP A 1 90 ? 11.994 -8.603 -13.004 1.00 95.12 90 TRP A O 1
ATOM 707 N N . LEU A 1 91 ? 10.142 -7.659 -12.159 1.00 95.00 91 LEU A N 1
ATOM 708 C CA . LEU A 1 91 ? 9.530 -7.440 -13.462 1.00 95.00 91 LEU A CA 1
ATOM 709 C C . LEU A 1 91 ? 10.298 -6.380 -14.256 1.00 95.00 91 LEU A C 1
ATOM 711 O O . LEU A 1 91 ? 10.573 -6.609 -15.428 1.00 95.00 91 LEU A O 1
ATOM 715 N N . GLY A 1 92 ? 10.691 -5.277 -13.613 1.00 95.06 92 GLY A N 1
ATOM 716 C CA . GLY A 1 92 ? 11.520 -4.240 -14.225 1.00 95.06 92 GLY A CA 1
ATOM 717 C C . GLY A 1 92 ? 12.856 -4.783 -14.734 1.00 95.06 92 GLY A C 1
ATOM 718 O O . GLY A 1 92 ? 13.213 -4.537 -15.882 1.00 95.06 92 GLY A O 1
ATOM 719 N N . GLU A 1 93 ? 13.548 -5.596 -13.930 1.00 95.62 93 GLU A N 1
ATOM 720 C CA . GLU A 1 93 ? 14.791 -6.274 -14.326 1.00 95.62 93 GLU A CA 1
ATOM 721 C C . GLU A 1 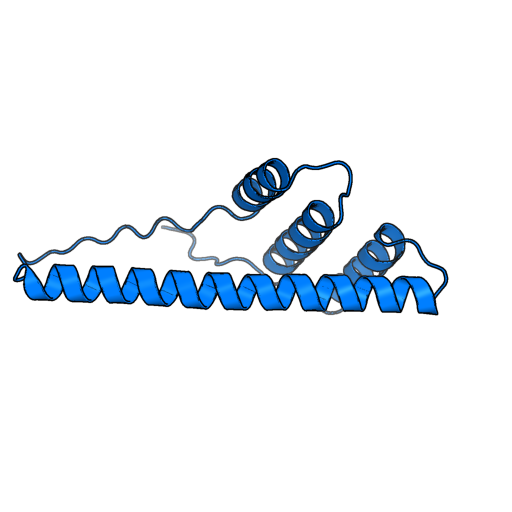93 ? 14.577 -7.225 -15.511 1.00 95.62 93 GLU A C 1
ATOM 723 O O . GLU A 1 93 ? 15.343 -7.213 -16.473 1.00 95.62 93 GLU A O 1
ATOM 728 N N . ALA A 1 94 ? 13.519 -8.040 -15.471 1.00 97.12 94 ALA A N 1
ATOM 729 C CA . ALA A 1 94 ? 13.228 -9.017 -16.516 1.00 97.12 94 ALA A CA 1
ATOM 730 C C . ALA A 1 94 ? 12.808 -8.380 -17.851 1.00 97.12 94 ALA A C 1
ATOM 732 O O . ALA A 1 94 ? 12.975 -9.002 -18.902 1.00 97.12 94 ALA A O 1
ATOM 733 N N . THR A 1 95 ? 12.239 -7.170 -17.825 1.00 95.69 95 THR A N 1
ATOM 734 C CA . THR A 1 95 ? 11.749 -6.466 -19.020 1.00 95.69 95 THR A CA 1
ATOM 735 C C . THR A 1 95 ? 12.587 -5.254 -19.413 1.00 95.69 95 THR A C 1
ATOM 737 O O . THR A 1 95 ? 12.166 -4.518 -20.305 1.00 95.69 95 THR A O 1
ATOM 740 N N . ASP A 1 96 ? 13.728 -5.026 -18.755 1.00 95.88 96 ASP A N 1
ATOM 741 C CA . ASP A 1 96 ? 14.557 -3.819 -18.908 1.00 95.88 96 ASP A CA 1
ATOM 742 C C . ASP A 1 96 ? 13.716 -2.528 -18.853 1.00 95.88 96 ASP A C 1
ATOM 744 O O . ASP A 1 96 ? 13.828 -1.622 -19.677 1.00 95.88 96 ASP A O 1
ATOM 748 N N . SER A 1 97 ? 12.756 -2.498 -17.928 1.00 96.00 97 SER A N 1
ATOM 749 C CA . SER A 1 97 ? 11.786 -1.412 -17.786 1.00 96.00 97 SER A CA 1
ATOM 750 C C . SER A 1 97 ? 11.974 -0.695 -16.460 1.00 96.00 97 SER A C 1
ATOM 752 O O . SER A 1 97 ? 12.249 -1.314 -15.431 1.00 96.00 97 SER A O 1
ATOM 754 N N . SER A 1 98 ? 11.760 0.619 -16.464 1.00 93.94 98 SER A N 1
ATOM 755 C CA . SER A 1 98 ? 11.720 1.388 -15.225 1.00 93.94 98 SER A CA 1
ATOM 756 C C . SER A 1 98 ? 10.502 1.000 -14.383 1.00 93.94 98 SER A C 1
ATOM 758 O O . SER A 1 98 ? 9.504 0.469 -14.885 1.00 93.94 98 SER A O 1
ATOM 760 N N . ARG A 1 99 ? 10.552 1.311 -13.086 1.00 91.81 99 ARG A N 1
ATOM 761 C CA . ARG A 1 99 ? 9.421 1.102 -12.176 1.00 91.81 99 ARG A CA 1
ATOM 762 C C . ARG A 1 99 ? 8.151 1.788 -12.687 1.00 91.81 99 ARG A C 1
ATOM 764 O O . ARG A 1 99 ? 7.078 1.194 -12.647 1.00 91.81 99 ARG A O 1
ATOM 771 N N . GLU A 1 100 ? 8.271 3.019 -13.169 1.00 91.94 100 GLU A N 1
ATOM 772 C CA . GLU A 1 100 ? 7.159 3.822 -13.684 1.00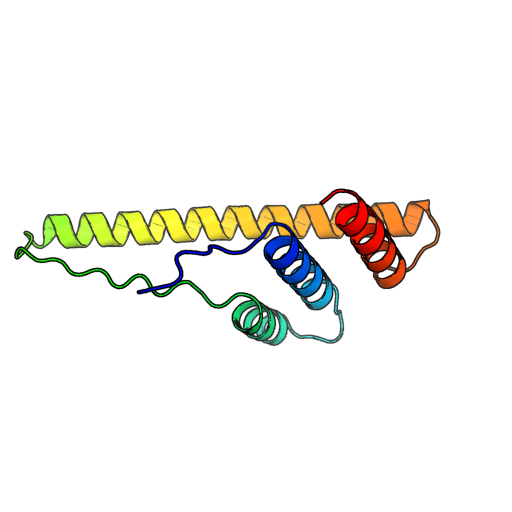 91.94 100 GLU A CA 1
ATOM 773 C C . GLU A 1 100 ? 6.524 3.151 -14.903 1.00 91.94 100 GLU A C 1
ATOM 775 O O . GLU A 1 100 ? 5.302 3.063 -14.990 1.00 91.94 100 GLU A O 1
ATOM 780 N N . GLN A 1 101 ? 7.342 2.609 -15.810 1.00 94.44 101 GLN A N 1
ATOM 781 C CA . GLN A 1 101 ? 6.861 1.865 -16.976 1.00 94.44 101 GLN A CA 1
ATOM 782 C C . GLN A 1 101 ? 6.128 0.582 -16.566 1.00 94.44 101 GLN A C 1
ATOM 784 O O . GLN A 1 101 ? 5.078 0.262 -17.130 1.00 94.44 101 GLN A O 1
ATOM 789 N N . VAL A 1 102 ? 6.643 -0.133 -15.559 1.00 94.81 102 VAL A N 1
ATOM 790 C CA . VAL A 1 102 ? 5.980 -1.316 -14.993 1.00 94.81 102 VAL A CA 1
ATOM 791 C C . VAL A 1 102 ? 4.624 -0.945 -14.388 1.00 94.81 102 VAL A C 1
ATOM 793 O O . VAL A 1 102 ? 3.621 -1.584 -14.711 1.00 94.81 102 VAL A O 1
ATOM 796 N N . LEU A 1 103 ? 4.564 0.106 -13.565 1.00 92.25 103 LEU A N 1
ATOM 797 C CA . LEU A 1 103 ? 3.321 0.579 -12.947 1.00 92.25 103 LEU A CA 1
ATOM 798 C C . LEU A 1 103 ? 2.307 1.063 -13.989 1.00 92.25 103 LEU A C 1
ATOM 800 O O . LEU A 1 103 ? 1.130 0.722 -13.897 1.00 92.25 103 LEU A O 1
ATOM 804 N N . GLN A 1 104 ? 2.750 1.791 -15.015 1.00 92.44 104 GLN A N 1
ATOM 805 C CA . GLN A 1 104 ? 1.885 2.235 -16.107 1.00 92.44 104 GLN A CA 1
ATOM 806 C C . GLN A 1 104 ? 1.289 1.045 -16.866 1.00 92.44 104 GLN A C 1
ATOM 808 O O . GLN A 1 104 ? 0.089 1.013 -17.138 1.00 92.44 104 GLN A O 1
ATOM 813 N N . ARG A 1 105 ? 2.109 0.040 -17.193 1.00 92.88 105 ARG A N 1
ATOM 814 C CA . ARG A 1 105 ? 1.642 -1.173 -17.874 1.00 92.88 105 ARG A CA 1
ATOM 815 C C . ARG A 1 105 ? 0.651 -1.958 -17.018 1.00 92.88 105 ARG A C 1
ATOM 817 O O . ARG A 1 105 ? -0.342 -2.456 -17.544 1.00 92.88 105 ARG A O 1
ATOM 824 N N . LEU A 1 106 ? 0.912 -2.0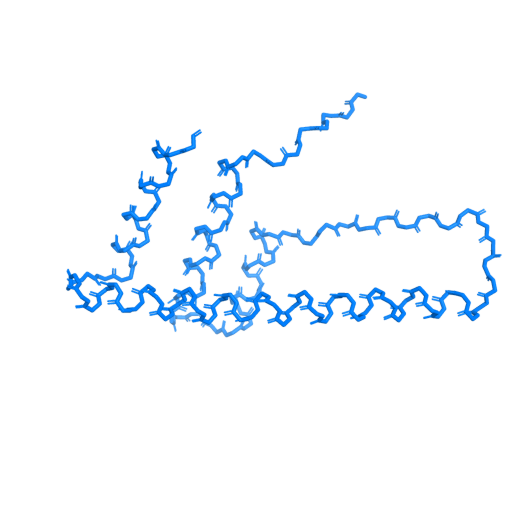52 -15.717 1.00 90.56 106 LEU A N 1
ATOM 825 C CA . LEU A 1 106 ? 0.025 -2.700 -14.758 1.00 90.56 106 LEU A CA 1
ATOM 826 C C . LEU A 1 106 ? -1.325 -1.979 -14.672 1.00 90.56 106 LEU A C 1
ATOM 828 O O . LEU A 1 106 ? -2.362 -2.630 -14.763 1.00 90.56 106 LEU A O 1
ATOM 832 N N . ALA A 1 107 ? -1.312 -0.646 -14.586 1.00 89.25 107 ALA A N 1
ATOM 833 C CA . ALA A 1 107 ? -2.516 0.177 -14.574 1.00 89.25 107 ALA A CA 1
ATOM 834 C C . ALA A 1 107 ? -3.380 -0.061 -15.819 1.00 89.25 107 ALA A C 1
ATOM 836 O O . ALA A 1 107 ? -4.566 -0.352 -15.698 1.00 89.25 107 ALA A O 1
ATOM 837 N N . LEU A 1 108 ? -2.771 -0.022 -17.009 1.00 91.19 108 LEU A N 1
ATOM 838 C CA . LEU A 1 108 ? -3.470 -0.277 -18.271 1.00 91.19 108 LEU A CA 1
ATOM 839 C C . LEU A 1 108 ? -4.048 -1.695 -18.344 1.00 91.19 108 LEU A C 1
ATOM 841 O O . LEU A 1 108 ? -5.153 -1.881 -18.846 1.00 91.19 108 LEU A O 1
ATOM 845 N N . SER A 1 109 ? -3.315 -2.697 -17.852 1.00 91.50 109 SER A N 1
ATOM 846 C CA . SER A 1 109 ? -3.778 -4.087 -17.862 1.00 91.50 109 SER A CA 1
ATOM 847 C C . SER A 1 109 ? -4.948 -4.324 -16.907 1.00 91.50 109 SER A C 1
ATOM 849 O O . SER A 1 109 ? -5.804 -5.151 -17.210 1.00 91.50 109 SER A O 1
ATOM 851 N N . LEU A 1 110 ? -4.965 -3.655 -15.752 1.00 88.38 110 LEU A N 1
ATOM 852 C CA . LEU A 1 110 ? -6.020 -3.809 -14.750 1.00 88.38 110 LEU A CA 1
ATOM 853 C C . LEU A 1 110 ? -7.267 -2.994 -15.108 1.00 88.38 110 LEU A C 1
ATOM 855 O O . LEU A 1 110 ? -8.369 -3.500 -14.940 1.00 88.38 110 LEU A O 1
ATOM 859 N N . ASP A 1 111 ? -7.112 -1.795 -15.678 1.00 85.00 111 ASP A N 1
ATOM 860 C CA . ASP A 1 111 ? -8.242 -0.983 -16.159 1.00 85.00 111 ASP A CA 1
ATOM 861 C C . ASP A 1 111 ? -9.017 -1.678 -17.293 1.00 85.00 111 ASP A C 1
ATOM 863 O O . ASP A 1 111 ? -10.219 -1.499 -17.422 1.00 85.00 111 ASP A O 1
ATOM 867 N N . GLN A 1 112 ? -8.349 -2.523 -18.087 1.00 85.50 112 GLN A N 1
ATOM 868 C CA . GLN A 1 112 ? -8.999 -3.360 -19.107 1.00 85.50 112 GLN A CA 1
ATOM 869 C C . GLN A 1 112 ? -9.734 -4.582 -18.534 1.00 85.50 112 GLN A C 1
ATOM 871 O O . GLN A 1 112 ? -10.529 -5.197 -19.245 1.00 85.50 112 GLN A O 1
ATOM 876 N N . ALA A 1 113 ? -9.420 -4.981 -17.301 1.00 82.88 113 ALA A N 1
ATOM 877 C CA . ALA A 1 113 ? -9.955 -6.181 -16.660 1.00 82.88 113 ALA A CA 1
ATOM 878 C C . ALA A 1 113 ? -11.118 -5.892 -15.692 1.00 82.88 113 ALA A C 1
ATOM 880 O O . ALA A 1 113 ? -11.768 -6.840 -15.244 1.00 82.88 113 ALA A O 1
ATOM 881 N N . LEU A 1 114 ? -11.346 -4.616 -15.360 1.00 78.00 114 LEU A N 1
ATOM 882 C CA . LEU A 1 114 ? -12.440 -4.112 -14.523 1.00 78.00 114 LEU A CA 1
ATOM 883 C C . LEU A 1 114 ? -13.629 -3.655 -15.374 1.00 78.00 114 LEU A C 1
ATOM 885 O O . LEU A 1 114 ? -14.769 -3.845 -14.895 1.00 78.00 114 LEU A O 1
#

Radius of gyration: 18.79 Å; chains: 1; bounding box: 45×21×52 Å

Organism: NCBI:txid619741